Protein AF-A0A7C6N4H4-F1 (afdb_monomer_lite)

Radius of gyration: 18.03 Å; chains: 1; bounding box: 37×14×56 Å

Foldseek 3Di:
DVVVVVVVVVVVVVVVVVVLVVLLVVLVVVLVVLVVCVVVPDPPPPVVVSVVSNVVSVVVNCVSVVVVD

Secondary structure (DSSP, 8-state):
-HHHHHHHHHHHHHHHHHHHHHHHHHHHHHHHHHHHHHHH--TTS-HHHHHHHHHHHHHHHHHHHTT--

Structure (mmCIF, N/CA/C/O backbone):
data_AF-A0A7C6N4H4-F1
#
_entry.id   AF-A0A7C6N4H4-F1
#
loop_
_atom_site.group_PDB
_atom_site.id
_atom_site.type_symbol
_atom_site.label_atom_id
_atom_site.label_alt_id
_atom_site.label_comp_id
_atom_site.label_asym_id
_atom_site.label_entity_id
_atom_site.label_seq_id
_atom_site.pdbx_PDB_ins_code
_atom_site.Cartn_x
_atom_site.Cartn_y
_atom_site.Cartn_z
_atom_site.occupancy
_atom_site.B_iso_or_equiv
_atom_site.auth_seq_id
_atom_site.auth_comp_id
_atom_site.auth_asym_id
_atom_site.auth_atom_id
_atom_site.pdbx_PDB_model_num
ATOM 1 N N . THR A 1 1 ? -17.674 -5.278 35.837 1.00 67.62 1 THR A N 1
ATOM 2 C CA . THR A 1 1 ? -18.890 -4.434 35.670 1.00 67.62 1 THR A CA 1
ATOM 3 C C . THR A 1 1 ? -19.176 -4.213 34.191 1.00 67.62 1 THR A C 1
ATOM 5 O O . THR A 1 1 ? -18.265 -4.364 33.391 1.00 67.62 1 THR A O 1
ATOM 8 N N . TYR A 1 2 ? -20.405 -3.856 33.792 1.00 48.62 2 TYR A N 1
ATOM 9 C CA . TYR A 1 2 ? -20.729 -3.548 32.380 1.00 48.62 2 TYR A CA 1
ATOM 10 C C . TYR A 1 2 ? -19.820 -2.451 31.786 1.00 48.62 2 TYR A C 1
ATOM 12 O O . TYR A 1 2 ? -19.439 -2.509 30.621 1.00 48.62 2 TYR A O 1
ATOM 20 N N . GLU A 1 3 ? -19.379 -1.511 32.622 1.00 65.06 3 GLU A N 1
ATOM 21 C CA . GLU A 1 3 ? -18.422 -0.462 32.254 1.00 65.06 3 GLU A CA 1
ATOM 22 C C . GLU A 1 3 ? -17.019 -0.995 31.920 1.00 65.06 3 GLU A C 1
ATOM 24 O O . GLU A 1 3 ? -16.395 -0.513 30.980 1.00 65.06 3 GLU A O 1
ATOM 29 N N . GLU A 1 4 ? -16.539 -2.039 32.604 1.00 62.94 4 GLU A N 1
ATOM 30 C CA . GLU A 1 4 ? -15.250 -2.678 32.283 1.00 62.94 4 GLU A CA 1
ATOM 31 C C . GLU A 1 4 ? -15.310 -3.425 30.946 1.00 62.94 4 GLU A C 1
ATOM 33 O O . GLU A 1 4 ? -14.336 -3.437 30.197 1.00 62.94 4 GLU A O 1
ATOM 38 N N . PHE A 1 5 ? -16.470 -3.997 30.607 1.00 60.41 5 PHE A N 1
ATOM 39 C CA . PHE A 1 5 ? -16.692 -4.623 29.304 1.00 60.41 5 PHE A CA 1
ATOM 40 C C . PHE A 1 5 ? -16.675 -3.588 28.169 1.00 60.41 5 PHE A C 1
ATOM 42 O O . PHE A 1 5 ? -16.061 -3.824 27.130 1.00 60.41 5 PHE A O 1
ATOM 49 N N . LEU A 1 6 ? -17.289 -2.416 28.370 1.00 63.69 6 LEU A N 1
ATOM 50 C CA . LEU A 1 6 ? -17.223 -1.308 27.409 1.00 63.69 6 LEU A CA 1
ATOM 51 C C . LEU A 1 6 ? -15.807 -0.730 27.290 1.00 63.69 6 LEU A C 1
ATOM 53 O O . LEU A 1 6 ? -15.372 -0.437 26.179 1.00 63.69 6 LEU A O 1
ATOM 57 N N . ALA A 1 7 ? -15.070 -0.616 28.397 1.00 64.19 7 ALA A N 1
ATOM 58 C CA . ALA A 1 7 ? -13.686 -0.148 28.393 1.00 64.19 7 ALA A CA 1
ATOM 59 C C . ALA A 1 7 ? -12.758 -1.109 27.635 1.00 64.19 7 ALA A C 1
ATOM 61 O O . ALA A 1 7 ? -11.979 -0.664 26.796 1.00 64.19 7 ALA A O 1
ATOM 62 N N . GLN A 1 8 ? -12.893 -2.419 27.863 1.00 61.19 8 GLN A N 1
ATOM 63 C CA . GLN A 1 8 ? -12.113 -3.448 27.171 1.00 61.19 8 GLN A CA 1
ATOM 64 C C . GLN A 1 8 ? -12.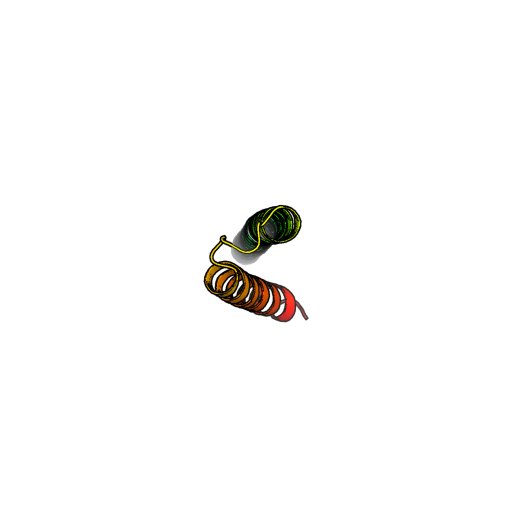479 -3.553 25.684 1.00 61.19 8 GLN A C 1
ATOM 66 O O . GLN A 1 8 ? -11.621 -3.799 24.839 1.00 61.19 8 GLN A O 1
ATOM 71 N N . LYS A 1 9 ? -13.753 -3.329 25.341 1.00 57.94 9 LYS A N 1
ATOM 72 C CA . LYS A 1 9 ? -14.193 -3.272 23.947 1.00 57.94 9 LYS A CA 1
ATOM 73 C C . LYS A 1 9 ? -13.649 -2.022 23.253 1.00 57.94 9 LYS A C 1
ATOM 75 O O . LYS A 1 9 ? -13.118 -2.137 22.156 1.00 57.94 9 LYS A O 1
ATOM 80 N N . ASN A 1 10 ? -13.709 -0.851 23.886 1.00 59.50 10 ASN A N 1
ATOM 81 C CA . ASN A 1 10 ? -13.166 0.393 23.329 1.00 59.50 10 ASN A CA 1
ATOM 82 C C . ASN A 1 10 ? -11.643 0.339 23.147 1.00 59.50 10 ASN A C 1
ATOM 84 O O . ASN A 1 10 ? -11.153 0.768 22.106 1.00 59.50 10 ASN A O 1
ATOM 88 N N . SER A 1 11 ? -10.897 -0.242 24.092 1.00 60.28 11 SER A N 1
ATOM 89 C CA . SER A 1 11 ? -9.449 -0.428 23.935 1.00 60.28 11 SER A CA 1
ATOM 90 C C . SER A 1 11 ? -9.105 -1.427 22.828 1.00 60.28 11 SER A C 1
ATOM 92 O O . SER A 1 11 ? -8.233 -1.141 22.015 1.00 60.28 11 SER A O 1
ATOM 94 N N . ALA A 1 12 ? -9.837 -2.541 22.718 1.00 61.22 12 ALA A N 1
ATOM 95 C CA . ALA A 1 12 ? -9.656 -3.504 21.629 1.00 61.22 12 ALA A CA 1
ATOM 96 C C . ALA A 1 12 ? -10.004 -2.915 20.250 1.00 61.22 12 ALA A C 1
ATOM 98 O O . ALA A 1 12 ? -9.403 -3.287 19.244 1.00 61.22 12 ALA A O 1
ATOM 99 N N . THR A 1 13 ? -10.972 -1.996 20.188 1.00 61.81 13 THR A N 1
ATOM 100 C CA . THR A 1 13 ? -11.357 -1.341 18.927 1.00 61.81 13 THR A CA 1
ATOM 101 C C . THR A 1 13 ? -10.322 -0.282 18.535 1.00 61.81 13 THR A C 1
ATOM 103 O O . THR A 1 13 ? -9.914 -0.247 17.381 1.00 61.81 13 THR A O 1
ATOM 106 N N . GLY A 1 14 ? -9.813 0.497 19.499 1.00 63.72 14 GLY A N 1
ATOM 107 C CA . GLY A 1 14 ? -8.733 1.465 19.273 1.00 63.72 14 GLY A CA 1
ATOM 108 C C . GLY A 1 14 ? -7.416 0.822 18.828 1.00 63.72 14 GLY A C 1
ATOM 109 O O . GLY A 1 14 ? -6.798 1.297 17.883 1.00 63.72 14 GLY A O 1
ATOM 110 N N . GLN A 1 15 ? -7.030 -0.308 19.433 1.00 66.94 15 GLN A N 1
ATOM 11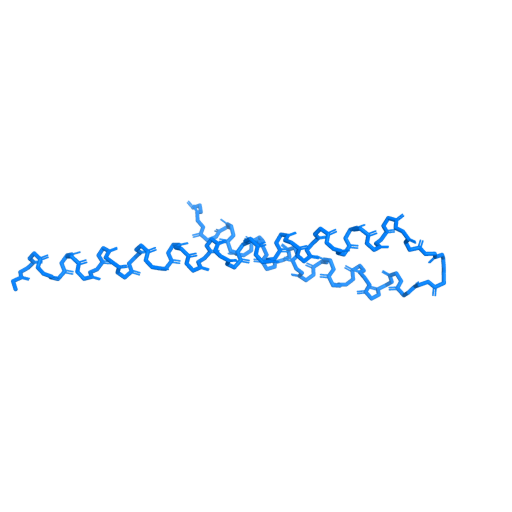1 C CA . GLN A 1 15 ? -5.850 -1.078 19.011 1.00 66.94 15 GLN A CA 1
ATOM 112 C C . GLN A 1 15 ? -5.992 -1.613 17.582 1.00 66.94 15 GLN A C 1
ATOM 114 O O . GLN A 1 15 ? -5.045 -1.577 16.804 1.00 66.94 15 GLN A O 1
ATOM 119 N N . LYS A 1 16 ? -7.193 -2.062 17.207 1.00 73.19 16 LYS A N 1
ATOM 120 C CA . LYS A 1 16 ? -7.476 -2.547 15.855 1.00 73.19 16 LYS A CA 1
ATOM 121 C C . LYS A 1 16 ? -7.409 -1.429 14.809 1.00 73.19 16 LYS A C 1
ATOM 123 O O . LYS A 1 16 ? -6.929 -1.664 13.705 1.00 73.19 16 LYS A O 1
ATOM 128 N N . GLU A 1 17 ? -7.869 -0.228 15.151 1.00 75.81 17 GLU A N 1
ATOM 129 C CA . GLU A 1 17 ? -7.767 0.963 14.298 1.00 75.81 17 GLU A CA 1
ATOM 130 C C . GLU A 1 17 ? -6.295 1.361 14.078 1.00 75.81 17 GLU A C 1
ATOM 132 O O . GLU A 1 17 ? -5.870 1.567 12.942 1.00 75.81 17 GLU A O 1
ATOM 137 N N . GLU A 1 18 ? -5.492 1.387 15.150 1.00 79.38 18 GLU A N 1
ATOM 138 C CA . GLU A 1 18 ? -4.049 1.656 15.079 1.00 79.38 18 GLU A CA 1
ATOM 139 C C . GLU A 1 18 ? -3.304 0.601 14.249 1.00 79.38 18 GLU A C 1
ATOM 141 O O . GLU A 1 18 ? -2.457 0.950 13.427 1.00 79.38 18 GLU A O 1
ATOM 146 N N . GLU A 1 19 ? -3.641 -0.681 14.402 1.00 79.50 19 GLU A N 1
ATOM 147 C CA . GLU A 1 19 ? -3.064 -1.770 13.607 1.00 79.50 19 GLU A CA 1
ATOM 148 C C . GLU A 1 19 ? -3.422 -1.666 12.119 1.00 79.50 19 GLU A C 1
ATOM 150 O O . GLU A 1 19 ? -2.571 -1.922 11.261 1.00 79.50 19 GLU A O 1
ATOM 155 N N . ILE A 1 20 ? -4.663 -1.290 11.790 1.00 80.44 20 ILE A N 1
ATOM 156 C CA . ILE A 1 20 ? -5.093 -1.057 10.404 1.00 80.44 20 ILE A CA 1
ATOM 157 C C . ILE A 1 20 ? -4.348 0.147 9.827 1.00 80.44 20 ILE A C 1
ATOM 159 O O . ILE A 1 20 ? -3.833 0.072 8.710 1.00 80.44 20 ILE A O 1
ATOM 163 N N . GLN A 1 21 ? -4.224 1.233 10.590 1.00 82.19 21 GLN A N 1
ATOM 164 C CA . GLN A 1 21 ? -3.506 2.423 10.148 1.00 82.19 21 GLN A CA 1
ATOM 165 C C . GLN A 1 21 ? -2.010 2.146 9.949 1.00 82.19 21 GLN A C 1
ATOM 167 O O . GLN A 1 21 ? -1.425 2.599 8.964 1.00 82.19 21 GLN A O 1
ATOM 172 N N . ALA A 1 22 ? -1.387 1.360 10.829 1.00 84.75 22 ALA A N 1
ATOM 173 C CA . ALA A 1 22 ? 0.001 0.933 10.678 1.00 84.75 22 ALA A CA 1
ATOM 174 C C . ALA A 1 22 ? 0.204 0.088 9.408 1.00 84.75 22 ALA A C 1
ATOM 176 O O . ALA A 1 22 ? 1.175 0.298 8.679 1.00 84.75 22 ALA A O 1
ATOM 177 N N . GLN A 1 23 ? -0.730 -0.819 9.102 1.00 84.31 23 GLN A N 1
ATOM 178 C CA . GLN A 1 23 ? -0.709 -1.607 7.865 1.00 84.31 23 GLN A CA 1
ATOM 179 C C . GLN A 1 23 ? -0.884 -0.731 6.620 1.00 84.31 23 GLN A C 1
ATOM 181 O O . GLN A 1 23 ? -0.157 -0.914 5.645 1.00 84.31 23 GLN A O 1
ATOM 186 N N . ILE A 1 24 ? -1.787 0.254 6.657 1.00 86.75 24 ILE A N 1
ATOM 187 C CA . ILE A 1 24 ? -1.951 1.231 5.572 1.00 86.75 24 ILE A CA 1
ATOM 188 C C . ILE A 1 24 ? -0.643 1.995 5.350 1.00 86.75 24 ILE A C 1
ATOM 190 O O . ILE A 1 24 ? -0.156 2.039 4.224 1.00 86.75 24 ILE A O 1
ATOM 194 N N . ASN A 1 25 ? -0.029 2.520 6.414 1.00 88.00 25 ASN A N 1
ATOM 195 C CA . ASN A 1 25 ? 1.227 3.266 6.317 1.00 88.00 25 ASN A CA 1
ATOM 196 C C . ASN A 1 25 ? 2.366 2.405 5.745 1.00 88.00 25 ASN A C 1
ATOM 198 O O . ASN A 1 25 ? 3.182 2.890 4.961 1.00 88.00 25 ASN A O 1
ATOM 202 N N . LEU A 1 26 ? 2.445 1.125 6.124 1.00 88.50 26 LEU A N 1
ATOM 203 C CA . LEU A 1 26 ? 3.453 0.203 5.597 1.00 88.50 26 LEU A CA 1
ATOM 204 C C . LEU A 1 26 ? 3.261 -0.036 4.094 1.00 88.50 26 LEU A C 1
ATOM 206 O O . LEU A 1 26 ? 4.224 0.030 3.329 1.00 88.50 26 LEU A O 1
ATOM 210 N N . LEU A 1 27 ? 2.022 -0.286 3.670 1.00 88.25 27 LEU A N 1
ATOM 211 C CA . LEU A 1 27 ? 1.703 -0.513 2.264 1.00 88.25 27 LEU A CA 1
ATOM 212 C C . LEU A 1 27 ? 1.888 0.755 1.421 1.00 88.25 27 LEU A C 1
ATOM 214 O O . LEU A 1 27 ? 2.365 0.659 0.296 1.00 88.25 27 LEU A O 1
ATOM 218 N N . GLU A 1 28 ? 1.576 1.939 1.953 1.00 87.94 28 GLU A N 1
ATOM 219 C CA . GLU A 1 28 ? 1.835 3.220 1.281 1.00 87.94 28 GLU A CA 1
ATOM 220 C C . GLU A 1 28 ? 3.335 3.470 1.090 1.00 87.94 28 GLU A C 1
ATOM 222 O O . GLU A 1 28 ? 3.752 3.853 -0.003 1.00 87.94 28 GLU A O 1
ATOM 227 N N . ASN A 1 29 ? 4.159 3.188 2.105 1.00 91.44 29 ASN A N 1
ATOM 228 C CA . ASN A 1 29 ? 5.617 3.266 1.971 1.00 91.44 29 ASN A CA 1
ATOM 229 C C . ASN A 1 29 ? 6.139 2.298 0.903 1.00 91.44 29 ASN A C 1
ATOM 231 O O . ASN A 1 29 ? 6.955 2.680 0.066 1.00 91.44 29 ASN A O 1
ATOM 235 N N . ARG A 1 30 ? 5.635 1.059 0.890 1.00 87.38 30 ARG A N 1
ATOM 236 C CA . ARG A 1 30 ? 6.029 0.058 -0.106 1.00 87.38 30 ARG A CA 1
ATOM 237 C C . ARG A 1 30 ? 5.591 0.449 -1.517 1.00 87.38 30 ARG A C 1
ATOM 239 O O . ARG A 1 30 ? 6.359 0.294 -2.460 1.00 87.38 30 ARG A O 1
ATOM 246 N N . LEU A 1 31 ? 4.402 1.032 -1.664 1.00 88.12 31 LEU A N 1
ATOM 247 C CA . LEU A 1 31 ? 3.928 1.580 -2.934 1.00 88.12 31 LEU A CA 1
ATOM 248 C C . LEU A 1 31 ? 4.822 2.736 -3.411 1.00 88.12 31 LEU A C 1
ATOM 250 O O . LEU A 1 31 ? 5.175 2.786 -4.586 1.00 88.12 31 LEU A O 1
ATOM 254 N N . ALA A 1 32 ? 5.221 3.640 -2.510 1.00 87.69 32 ALA A N 1
ATOM 255 C CA . ALA A 1 32 ? 6.133 4.737 -2.829 1.00 87.69 32 ALA A CA 1
ATOM 256 C C . ALA A 1 32 ? 7.511 4.227 -3.278 1.00 87.69 32 ALA A C 1
ATOM 258 O O . 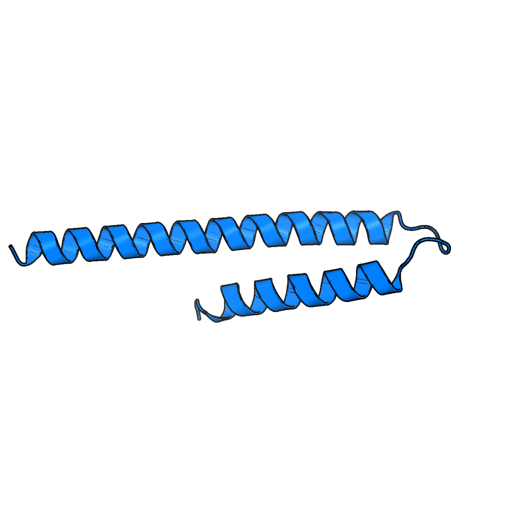ALA A 1 32 ? 8.099 4.783 -4.205 1.00 87.69 32 ALA A O 1
ATOM 259 N N . GLU A 1 33 ? 8.002 3.142 -2.676 1.00 87.75 33 GLU A N 1
ATOM 260 C CA . GLU A 1 33 ? 9.239 2.484 -3.095 1.00 87.75 33 GLU A CA 1
ATOM 261 C C . GLU A 1 33 ? 9.112 1.860 -4.491 1.00 87.75 33 GLU A C 1
ATOM 263 O O . GLU A 1 33 ? 9.979 2.085 -5.333 1.00 87.75 33 GLU A O 1
ATOM 268 N N . ILE A 1 34 ? 8.019 1.143 -4.776 1.00 85.81 34 ILE A N 1
ATOM 269 C CA . ILE A 1 34 ? 7.760 0.554 -6.100 1.00 85.81 34 ILE A CA 1
ATOM 270 C C . ILE A 1 34 ? 7.656 1.648 -7.167 1.00 85.81 34 ILE A C 1
ATOM 272 O O . ILE A 1 34 ? 8.287 1.542 -8.214 1.00 85.81 34 ILE A O 1
ATOM 276 N N . VAL A 1 35 ? 6.933 2.737 -6.892 1.00 84.69 35 VAL A N 1
ATOM 277 C CA . VAL A 1 35 ? 6.822 3.885 -7.807 1.00 84.69 35 VAL A CA 1
ATOM 278 C C . VAL A 1 35 ? 8.172 4.576 -7.998 1.00 84.69 35 VAL A C 1
ATOM 280 O O . VAL A 1 35 ? 8.518 4.938 -9.119 1.00 84.69 35 VAL A O 1
ATOM 283 N N . GLY A 1 36 ? 8.961 4.733 -6.932 1.00 85.62 36 GLY A N 1
ATOM 284 C CA . GLY A 1 36 ? 10.314 5.283 -7.0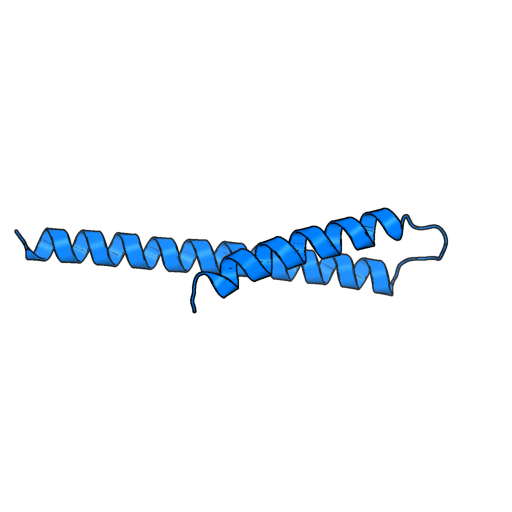14 1.00 85.62 36 GLY A CA 1
ATOM 285 C C . GLY A 1 36 ? 11.235 4.416 -7.870 1.00 85.62 36 GLY A C 1
ATOM 286 O O . GLY A 1 36 ? 11.987 4.939 -8.692 1.00 85.62 36 GLY A O 1
ATOM 287 N N . ARG A 1 37 ? 11.125 3.091 -7.738 1.00 83.88 37 ARG A N 1
ATOM 288 C CA . ARG A 1 37 ? 11.841 2.141 -8.590 1.00 83.88 37 ARG A CA 1
ATOM 289 C C . ARG A 1 37 ? 11.337 2.190 -10.026 1.00 83.88 37 ARG A C 1
ATOM 291 O O . ARG A 1 37 ? 12.177 2.274 -10.898 1.00 83.88 37 ARG A O 1
ATOM 298 N N . LEU A 1 38 ? 10.030 2.240 -10.289 1.00 80.69 38 LEU A N 1
ATOM 299 C CA . LEU A 1 38 ? 9.466 2.409 -11.640 1.00 80.69 38 LEU A CA 1
ATOM 300 C C . LEU A 1 38 ? 9.925 3.717 -12.302 1.00 80.69 38 LEU A C 1
ATOM 302 O O . LEU A 1 38 ? 10.221 3.736 -13.491 1.00 80.69 38 LEU A O 1
ATOM 306 N N . ALA A 1 39 ? 10.018 4.807 -11.536 1.00 80.12 39 ALA A N 1
ATOM 307 C CA . ALA A 1 39 ? 10.471 6.104 -12.034 1.00 80.12 39 ALA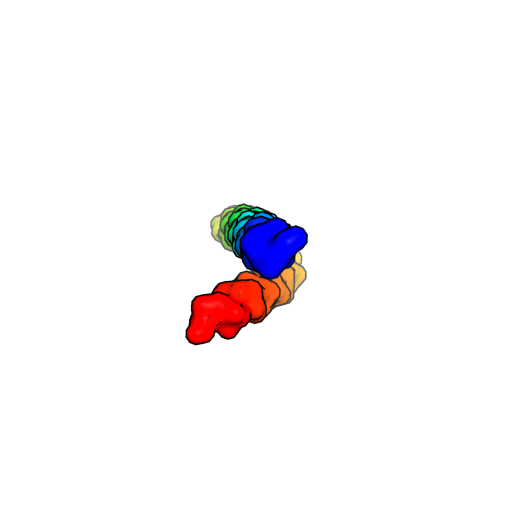 A CA 1
ATOM 308 C C . ALA A 1 39 ? 11.974 6.132 -12.361 1.00 80.12 39 ALA A C 1
ATOM 310 O O . ALA A 1 39 ? 12.403 6.909 -13.214 1.00 80.12 39 ALA A O 1
ATOM 311 N N . LEU A 1 40 ? 12.769 5.306 -11.675 1.00 81.88 40 LEU A N 1
ATOM 312 C CA . LEU A 1 40 ? 14.210 5.157 -11.895 1.00 81.88 40 LEU A CA 1
ATOM 313 C C . LEU A 1 40 ? 14.567 3.925 -12.738 1.00 81.88 40 LEU A C 1
ATOM 315 O O . LEU A 1 40 ? 15.736 3.758 -13.090 1.00 81.88 40 LEU A O 1
ATOM 319 N N . ALA A 1 41 ? 13.585 3.078 -13.049 1.00 72.00 41 ALA A N 1
ATOM 320 C CA . ALA A 1 41 ? 13.781 1.808 -13.721 1.00 72.00 41 ALA A CA 1
ATOM 321 C C . ALA A 1 41 ? 14.319 2.053 -15.125 1.00 72.00 41 ALA A C 1
ATOM 323 O O . ALA A 1 41 ? 13.802 2.857 -15.906 1.00 72.00 41 ALA A O 1
ATOM 324 N N . SER A 1 42 ? 15.383 1.336 -15.453 1.00 69.75 42 SER A N 1
ATOM 325 C CA . SER A 1 42 ? 15.905 1.288 -16.804 1.00 69.75 42 SER A CA 1
ATOM 326 C C . SER A 1 42 ? 15.060 0.318 -17.641 1.00 69.75 42 SER A C 1
ATOM 328 O O . SER A 1 42 ? 14.489 -0.618 -17.087 1.00 69.75 42 SER A O 1
ATOM 330 N N . PRO A 1 43 ? 15.038 0.417 -18.984 1.00 64.62 43 PRO A N 1
ATOM 331 C CA . PRO A 1 43 ? 14.324 -0.529 -19.859 1.00 64.62 43 PRO A CA 1
ATOM 332 C C . PRO A 1 43 ? 14.763 -2.004 -19.745 1.00 64.62 43 PRO A C 1
ATOM 334 O O . PRO A 1 43 ? 14.259 -2.851 -20.474 1.00 64.62 43 PRO A O 1
ATOM 337 N N . ARG A 1 44 ? 15.769 -2.293 -18.911 1.00 64.31 44 ARG A N 1
ATOM 338 C CA . ARG A 1 44 ? 16.309 -3.626 -18.614 1.00 64.31 44 ARG A CA 1
ATOM 339 C C . ARG A 1 44 ? 15.867 -4.173 -17.260 1.00 64.31 44 ARG A C 1
ATOM 341 O O . ARG A 1 44 ? 16.153 -5.334 -16.985 1.00 64.31 44 ARG A O 1
ATOM 348 N N . ASP A 1 45 ? 15.259 -3.342 -16.423 1.00 68.44 45 ASP A N 1
ATOM 349 C CA . ASP A 1 45 ? 14.700 -3.794 -15.160 1.00 68.44 45 ASP A CA 1
ATOM 350 C C . ASP A 1 45 ? 13.402 -4.556 -15.426 1.00 68.44 45 ASP A C 1
ATOM 352 O O . ASP A 1 45 ? 12.744 -4.360 -16.450 1.00 68.44 45 ASP A O 1
ATOM 356 N N . ASP A 1 46 ? 13.065 -5.460 -14.511 1.00 75.81 46 ASP A N 1
ATOM 357 C CA . ASP A 1 46 ? 11.912 -6.348 -14.630 1.00 75.81 46 ASP A CA 1
ATOM 358 C C . ASP A 1 46 ? 10.616 -5.567 -14.349 1.00 75.81 46 ASP A C 1
ATOM 360 O O . ASP A 1 46 ? 10.025 -5.628 -13.270 1.00 75.81 46 ASP A O 1
ATOM 364 N N . LEU A 1 47 ? 10.237 -4.721 -15.311 1.00 79.81 47 LEU A N 1
ATOM 365 C CA . LEU A 1 47 ? 9.087 -3.821 -15.227 1.00 79.81 47 LEU A CA 1
ATOM 366 C C . LEU A 1 47 ? 7.781 -4.593 -15.010 1.00 79.81 47 LEU A C 1
ATOM 368 O O . LEU A 1 47 ? 6.912 -4.096 -14.304 1.00 79.81 47 LEU A O 1
ATOM 372 N N . GLU A 1 48 ? 7.664 -5.804 -15.565 1.00 83.81 48 GLU A N 1
ATOM 373 C CA . GLU A 1 48 ? 6.522 -6.697 -15.327 1.00 83.81 48 GLU A CA 1
ATOM 374 C C . GLU A 1 48 ? 6.436 -7.112 -13.856 1.00 83.81 48 GLU A C 1
ATOM 376 O O . GLU A 1 48 ? 5.363 -7.025 -13.261 1.00 83.81 48 GLU A O 1
ATOM 381 N N . ALA A 1 49 ? 7.562 -7.481 -13.239 1.00 84.38 49 ALA A N 1
ATOM 382 C CA . ALA A 1 49 ? 7.586 -7.832 -11.822 1.00 84.38 49 ALA A CA 1
ATOM 383 C C . ALA A 1 49 ? 7.225 -6.637 -10.917 1.00 84.38 49 ALA A C 1
ATOM 385 O O . ALA A 1 49 ? 6.515 -6.803 -9.923 1.00 84.38 49 ALA A O 1
ATOM 386 N N . LEU A 1 50 ? 7.677 -5.421 -11.260 1.00 82.44 50 LEU A N 1
ATOM 387 C CA . LEU A 1 50 ? 7.316 -4.209 -10.512 1.00 82.44 50 LEU A CA 1
ATOM 388 C C . LEU A 1 50 ? 5.839 -3.831 -10.683 1.00 82.44 50 LEU A C 1
ATOM 390 O O . LEU A 1 50 ? 5.218 -3.371 -9.723 1.00 82.44 50 LEU A O 1
ATOM 394 N N . ASP A 1 51 ? 5.282 -4.007 -11.880 1.00 84.44 51 ASP A N 1
ATOM 395 C CA . ASP A 1 51 ? 3.874 -3.721 -12.166 1.00 84.44 51 ASP A CA 1
ATOM 396 C C . ASP A 1 51 ? 2.939 -4.706 -11.442 1.00 84.44 51 ASP A C 1
ATOM 398 O O . ASP A 1 51 ? 1.944 -4.302 -10.831 1.00 84.44 51 ASP A O 1
ATOM 402 N N . GLU A 1 52 ? 3.303 -5.992 -11.402 1.00 89.00 52 GLU A N 1
ATOM 403 C CA . GLU A 1 52 ? 2.568 -7.000 -10.635 1.00 89.00 52 GLU A CA 1
ATOM 404 C C . GLU A 1 52 ? 2.584 -6.675 -9.132 1.00 89.00 52 GLU A C 1
ATOM 406 O O . GLU A 1 52 ? 1.528 -6.644 -8.487 1.00 89.00 52 GLU A O 1
ATOM 411 N N . GLU A 1 53 ? 3.755 -6.347 -8.570 1.00 87.50 53 GLU A N 1
ATOM 412 C CA . GLU A 1 53 ? 3.872 -5.968 -7.157 1.00 87.50 53 GLU A CA 1
ATOM 413 C C . GLU A 1 53 ? 3.068 -4.694 -6.844 1.00 87.50 53 GLU A C 1
ATOM 415 O O . GLU A 1 53 ? 2.368 -4.635 -5.826 1.00 87.50 53 GLU A O 1
ATOM 420 N N . TYR A 1 54 ? 3.090 -3.700 -7.740 1.00 88.56 54 TYR A N 1
ATOM 421 C CA . TYR A 1 54 ? 2.289 -2.480 -7.620 1.00 88.56 54 TYR A CA 1
ATOM 422 C C . TYR A 1 54 ? 0.793 -2.797 -7.508 1.00 88.56 54 TYR A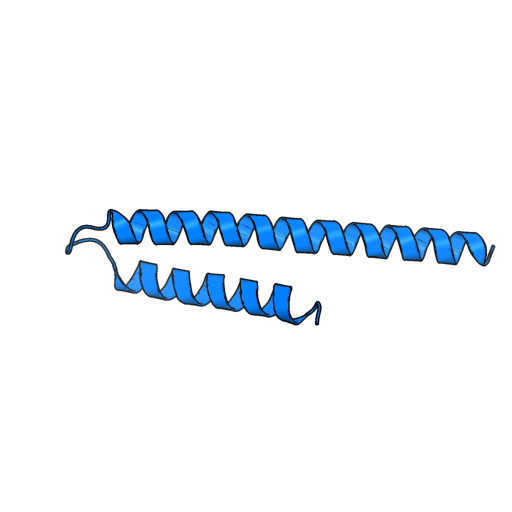 C 1
ATOM 424 O O . TYR A 1 54 ? 0.111 -2.316 -6.595 1.00 88.56 54 TYR A O 1
ATOM 432 N N . HIS A 1 55 ? 0.275 -3.634 -8.409 1.00 88.31 55 HIS A N 1
ATOM 433 C CA . HIS A 1 55 ? -1.138 -3.997 -8.436 1.00 88.31 55 HIS A CA 1
ATOM 434 C C . HIS A 1 55 ? -1.570 -4.806 -7.206 1.00 88.31 55 HIS A C 1
ATOM 436 O O . HIS A 1 55 ? -2.676 -4.588 -6.693 1.00 88.31 55 HIS A O 1
ATOM 442 N N . VAL A 1 56 ? -0.705 -5.684 -6.693 1.00 91.19 56 VAL A N 1
ATOM 443 C CA . VAL A 1 56 ? -0.952 -6.441 -5.456 1.00 91.19 56 VAL A CA 1
ATOM 444 C C . VAL A 1 56 ? -1.047 -5.502 -4.252 1.00 91.19 56 VAL A C 1
ATOM 446 O O . VAL A 1 56 ? -2.066 -5.512 -3.554 1.00 91.19 56 VAL A O 1
ATOM 449 N N . VAL A 1 57 ? -0.047 -4.638 -4.045 1.00 88.94 57 VAL A N 1
ATOM 450 C CA . VAL A 1 57 ? -0.008 -3.690 -2.914 1.00 88.94 57 VAL A CA 1
ATOM 451 C C . VAL A 1 57 ? -1.183 -2.711 -2.977 1.00 88.94 57 VAL A C 1
ATOM 453 O O . VAL A 1 57 ? -1.835 -2.439 -1.965 1.00 88.94 57 VAL A O 1
ATOM 456 N N . LEU A 1 58 ? -1.525 -2.226 -4.173 1.00 87.81 58 LEU A N 1
ATOM 457 C CA . LEU A 1 58 ? -2.686 -1.360 -4.377 1.00 87.81 58 LEU A CA 1
ATOM 458 C C . LEU A 1 58 ? -4.006 -2.082 -4.058 1.00 87.81 58 LEU A C 1
ATOM 460 O O . LEU A 1 58 ? -4.927 -1.484 -3.495 1.00 87.81 58 LEU A O 1
ATOM 464 N N . GLY A 1 59 ? -4.111 -3.365 -4.407 1.00 88.56 59 GLY A N 1
ATOM 465 C CA . GLY A 1 59 ? -5.259 -4.203 -4.074 1.00 88.56 59 GLY A CA 1
ATOM 466 C C . GLY A 1 59 ? -5.431 -4.392 -2.566 1.00 88.56 59 GLY A C 1
ATOM 467 O O . GLY A 1 59 ? -6.551 -4.304 -2.060 1.00 88.56 59 GLY A O 1
ATOM 468 N N . GLU A 1 60 ? -4.338 -4.606 -1.835 1.00 86.94 60 GLU A N 1
ATOM 469 C CA . GLU A 1 60 ? -4.351 -4.709 -0.371 1.00 86.94 60 GLU A CA 1
ATOM 470 C C . GLU A 1 60 ? -4.730 -3.384 0.298 1.00 86.94 60 GLU A C 1
ATOM 472 O O . GLU A 1 60 ? -5.601 -3.368 1.172 1.00 86.94 60 GLU A O 1
ATOM 477 N N . LEU A 1 61 ? -4.187 -2.262 -0.184 1.00 86.44 61 LEU A N 1
ATOM 478 C CA . LEU A 1 61 ? -4.563 -0.925 0.285 1.00 86.44 61 LEU A CA 1
ATOM 479 C C . LEU A 1 61 ? -6.052 -0.647 0.101 1.00 86.44 61 LEU A C 1
ATOM 481 O O . LEU A 1 61 ? -6.707 -0.158 1.021 1.00 86.44 61 LEU A O 1
ATOM 485 N N . LYS A 1 62 ? -6.610 -0.983 -1.067 1.00 84.75 62 LYS A N 1
ATOM 486 C CA . LYS A 1 62 ? -8.045 -0.816 -1.334 1.00 84.75 62 LYS A CA 1
ATOM 487 C C . LYS A 1 62 ? -8.904 -1.680 -0.416 1.00 84.75 62 LYS A C 1
ATOM 489 O O . LYS A 1 62 ? -9.943 -1.214 0.033 1.00 84.75 62 LYS A O 1
ATOM 494 N N . LYS A 1 63 ? -8.482 -2.908 -0.102 1.00 85.25 63 LYS A N 1
ATOM 495 C CA . LYS A 1 63 ? -9.206 -3.787 0.834 1.00 85.25 63 LYS A CA 1
ATOM 496 C C . LYS A 1 63 ? -9.191 -3.253 2.265 1.00 85.25 63 LYS A C 1
ATOM 498 O O . LYS A 1 63 ? -10.185 -3.408 2.967 1.00 85.25 63 LYS A O 1
ATOM 503 N N . LEU A 1 64 ? -8.080 -2.656 2.696 1.00 81.50 64 LEU A N 1
ATOM 504 C CA . LEU A 1 64 ? -7.964 -2.059 4.027 1.00 81.50 64 LEU A CA 1
ATOM 505 C C . LEU A 1 64 ? -8.740 -0.742 4.124 1.00 81.50 64 LEU A C 1
ATOM 507 O O . LEU A 1 64 ? -9.485 -0.561 5.080 1.00 81.50 64 LEU A O 1
ATOM 511 N N . LYS A 1 65 ? -8.646 0.134 3.114 1.00 75.06 65 LYS A N 1
ATOM 512 C CA . LYS A 1 65 ? -9.376 1.414 3.086 1.00 75.06 65 LYS A CA 1
ATOM 513 C C . LYS A 1 65 ? -10.879 1.245 2.841 1.00 75.06 65 LYS A C 1
ATOM 515 O O . LYS A 1 65 ? -11.665 1.889 3.517 1.00 75.06 65 LYS A O 1
ATOM 520 N N . GLY A 1 66 ? -11.291 0.341 1.952 1.00 71.12 66 GLY A N 1
ATOM 521 C CA . GLY A 1 66 ? -12.706 0.053 1.675 1.00 71.12 66 GLY A CA 1
ATOM 522 C C . GLY A 1 66 ? -13.418 -0.751 2.770 1.00 71.12 66 GLY A C 1
ATOM 523 O O . GLY A 1 66 ? -14.623 -0.952 2.696 1.00 71.12 66 GLY A O 1
ATOM 524 N N . ARG A 1 67 ? -12.694 -1.231 3.792 1.00 57.25 67 ARG A N 1
ATOM 525 C CA . ARG A 1 67 ? -13.286 -1.786 5.024 1.00 57.25 67 ARG A CA 1
ATOM 526 C C . ARG A 1 67 ? -13.700 -0.706 6.033 1.00 57.25 67 ARG A C 1
ATOM 528 O O . ARG A 1 67 ? -14.354 -1.060 7.010 1.00 57.25 67 ARG A O 1
ATOM 535 N N . ASN A 1 68 ? -13.309 0.550 5.795 1.00 48.75 68 ASN A N 1
ATOM 536 C CA . ASN A 1 68 ? -13.568 1.707 6.656 1.00 48.75 68 ASN A CA 1
ATOM 537 C C . ASN A 1 68 ? -14.645 2.665 6.086 1.00 48.75 68 ASN A C 1
ATOM 539 O O . ASN A 1 68 ? -14.814 3.754 6.631 1.00 48.75 68 ASN A O 1
ATOM 543 N N . GLU A 1 69 ? -15.352 2.286 5.010 1.00 43.06 69 GLU A N 1
ATOM 544 C CA . GLU A 1 69 ? -16.561 2.969 4.494 1.00 43.06 69 GLU A CA 1
ATOM 545 C C . GLU A 1 69 ? -17.838 2.276 4.993 1.00 43.06 69 GLU A C 1
ATOM 547 O O . GLU A 1 69 ? -18.799 2.999 5.344 1.00 43.06 69 GLU A O 1
#

Sequence (69 aa):
TYEEFLAQKNSATGQKEEEIQAQINLLENRLAEIVGRLALASPRDDLEALDEEYHVVLGELKKLKGRNE

pLDDT: mean 76.65, std 12.06, range [43.06, 91.44]